Protein AF-A0A0D3V940-F1 (afdb_monomer_lite)

Structure (mmCIF, N/CA/C/O backbone):
data_AF-A0A0D3V940-F1
#
_entry.id   AF-A0A0D3V940-F1
#
loop_
_atom_site.group_PDB
_atom_site.id
_atom_site.type_symbol
_atom_site.label_atom_id
_atom_site.label_alt_id
_atom_site.label_comp_id
_atom_site.label_asym_id
_atom_site.label_entity_id
_atom_site.label_seq_id
_atom_site.pdbx_PDB_ins_code
_atom_site.Cartn_x
_atom_site.Cartn_y
_atom_site.Cartn_z
_atom_site.occupancy
_atom_site.B_iso_or_equiv
_atom_site.auth_seq_id
_atom_site.auth_comp_id
_atom_site.auth_asym_id
_atom_site.auth_atom_id
_atom_site.pdbx_PDB_model_num
ATOM 1 N N . MET A 1 1 ? -12.226 1.067 2.065 1.00 78.12 1 MET A N 1
ATOM 2 C CA . MET A 1 1 ? -11.073 1.556 1.277 1.00 78.12 1 MET A CA 1
ATOM 3 C C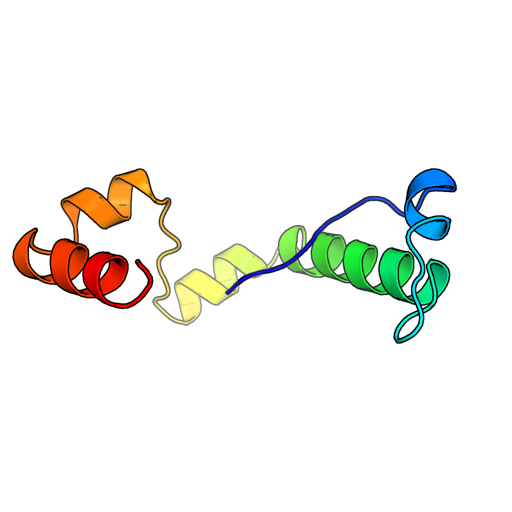 . MET A 1 1 ? -10.325 0.339 0.768 1.00 78.12 1 MET A C 1
ATOM 5 O O . MET A 1 1 ? -10.179 -0.599 1.539 1.00 78.12 1 MET A O 1
ATOM 9 N N . ILE A 1 2 ? -9.931 0.329 -0.504 1.00 89.50 2 ILE A N 1
ATOM 10 C CA . ILE A 1 2 ? -9.168 -0.760 -1.129 1.00 89.50 2 ILE A CA 1
ATOM 11 C C . ILE A 1 2 ? -7.834 -0.162 -1.575 1.00 89.50 2 ILE A C 1
ATOM 13 O O . ILE A 1 2 ? -7.822 0.916 -2.163 1.00 89.50 2 ILE A O 1
ATOM 17 N N . THR A 1 3 ? -6.735 -0.840 -1.265 1.00 93.56 3 THR A N 1
ATOM 18 C CA . THR A 1 3 ? -5.359 -0.442 -1.603 1.00 93.56 3 THR A CA 1
ATOM 19 C C . THR A 1 3 ? -4.570 -1.675 -2.020 1.00 93.56 3 THR A C 1
ATOM 21 O O . THR A 1 3 ? -4.979 -2.792 -1.694 1.00 93.56 3 THR A O 1
ATOM 24 N N . HIS A 1 4 ? -3.425 -1.491 -2.671 1.00 95.94 4 HIS A N 1
ATOM 25 C CA . HIS A 1 4 ? -2.633 -2.585 -3.236 1.00 95.94 4 HIS A CA 1
ATOM 26 C C . HIS A 1 4 ? -1.165 -2.519 -2.780 1.00 95.94 4 HIS A C 1
ATOM 28 O O . HIS A 1 4 ? -0.276 -2.439 -3.625 1.00 95.94 4 HIS A O 1
ATOM 34 N N . PRO A 1 5 ? -0.873 -2.547 -1.464 1.00 96.06 5 PRO A N 1
ATOM 35 C CA . PRO A 1 5 ? 0.497 -2.458 -0.972 1.00 96.06 5 PRO A CA 1
ATOM 36 C C . PRO A 1 5 ? 1.350 -3.607 -1.516 1.00 96.06 5 PRO A C 1
ATOM 38 O O . PRO A 1 5 ? 1.000 -4.777 -1.366 1.00 96.06 5 PRO A O 1
ATOM 41 N N . ALA A 1 6 ? 2.474 -3.270 -2.145 1.00 95.94 6 ALA A N 1
ATOM 42 C CA . ALA A 1 6 ? 3.431 -4.246 -2.650 1.00 95.94 6 ALA A CA 1
ATOM 43 C C . ALA A 1 6 ? 4.836 -3.644 -2.742 1.00 95.94 6 ALA A C 1
ATOM 45 O O . ALA A 1 6 ? 4.993 -2.436 -2.918 1.00 95.94 6 ALA A O 1
ATOM 46 N N . ILE A 1 7 ? 5.846 -4.503 -2.606 1.00 95.44 7 ILE A N 1
ATOM 47 C CA . ILE A 1 7 ? 7.258 -4.124 -2.707 1.00 95.44 7 ILE A CA 1
ATOM 48 C C . ILE A 1 7 ? 7.577 -3.765 -4.162 1.00 95.44 7 ILE A C 1
ATOM 50 O O . ILE A 1 7 ? 7.127 -4.446 -5.085 1.00 95.44 7 ILE A O 1
ATOM 54 N N . ASP A 1 8 ? 8.378 -2.718 -4.362 1.00 96.88 8 ASP A N 1
ATOM 55 C CA . ASP A 1 8 ? 8.967 -2.421 -5.665 1.00 96.88 8 ASP A CA 1
ATOM 56 C C . ASP A 1 8 ? 10.013 -3.487 -6.025 1.00 96.88 8 ASP A C 1
ATOM 58 O O . ASP A 1 8 ? 11.086 -3.566 -5.425 1.00 96.88 8 ASP A O 1
ATOM 62 N N . SER A 1 9 ? 9.671 -4.330 -6.995 1.00 97.25 9 SER A N 1
ATOM 63 C CA . SER A 1 9 ? 10.501 -5.419 -7.500 1.00 97.25 9 SER A CA 1
ATOM 64 C C . SER A 1 9 ? 10.469 -5.455 -9.026 1.00 97.25 9 SER A C 1
ATOM 66 O O . SER A 1 9 ? 9.595 -4.864 -9.662 1.00 97.25 9 SER A O 1
ATOM 68 N N . GLU A 1 10 ? 11.409 -6.180 -9.633 1.00 97.50 10 GLU A N 1
ATOM 69 C CA . GLU A 1 10 ? 11.408 -6.411 -11.082 1.00 97.50 10 GLU A CA 1
ATOM 70 C C . GLU A 1 10 ? 10.100 -7.063 -11.554 1.00 97.50 10 GLU A C 1
ATOM 72 O O . GLU A 1 10 ? 9.484 -6.586 -12.505 1.00 97.50 10 GLU A O 1
ATOM 77 N N . GLU A 1 11 ? 9.623 -8.079 -10.831 1.00 97.19 11 GLU A N 1
ATOM 78 C CA . GLU A 1 11 ? 8.343 -8.739 -11.102 1.00 97.19 11 GLU A CA 1
ATOM 79 C C . GLU A 1 11 ? 7.176 -7.744 -11.059 1.00 97.19 11 GLU A C 1
ATOM 81 O O . GLU A 1 11 ? 6.343 -7.720 -11.962 1.00 97.19 11 GLU A O 1
ATOM 86 N N . MET A 1 12 ? 7.144 -6.858 -10.058 1.00 96.31 12 MET A N 1
ATOM 87 C CA . MET A 1 12 ? 6.106 -5.834 -9.944 1.00 96.31 12 MET A CA 1
ATOM 88 C C . MET A 1 12 ? 6.137 -4.856 -11.124 1.00 96.31 12 MET A C 1
ATOM 90 O O . MET A 1 12 ? 5.093 -4.507 -11.679 1.00 96.31 12 MET A O 1
ATOM 94 N N . ARG A 1 13 ? 7.338 -4.440 -11.539 1.00 97.75 13 ARG A N 1
ATOM 95 C CA . ARG A 1 13 ? 7.544 -3.542 -12.683 1.00 97.75 13 ARG A CA 1
ATOM 96 C C . ARG A 1 13 ? 7.189 -4.186 -14.024 1.00 97.75 13 ARG A C 1
ATOM 98 O O . ARG A 1 13 ? 7.004 -3.458 -14.996 1.00 97.75 13 ARG A O 1
ATOM 105 N N . ALA A 1 14 ? 7.055 -5.509 -14.087 1.00 97.69 14 ALA A N 1
ATOM 106 C CA . ALA A 1 14 ? 6.594 -6.215 -15.279 1.00 97.69 14 ALA A CA 1
ATOM 107 C C . ALA A 1 14 ? 5.060 -6.199 -15.442 1.00 97.69 14 ALA A C 1
ATOM 109 O O . ALA A 1 14 ? 4.564 -6.487 -16.528 1.00 97.69 14 ALA A O 1
ATOM 110 N N . LEU A 1 15 ? 4.293 -5.813 -14.412 1.00 95.94 15 LEU A N 1
ATOM 111 C CA . LEU A 1 15 ? 2.819 -5.858 -14.413 1.00 95.94 15 LEU A CA 1
ATOM 112 C C . LEU A 1 15 ? 2.134 -4.682 -15.142 1.00 95.94 15 LEU A C 1
ATOM 114 O O . LEU A 1 15 ? 0.955 -4.411 -14.907 1.00 95.94 15 LEU A O 1
ATOM 118 N N . GLY A 1 16 ? 2.859 -3.956 -15.997 1.00 95.38 16 GLY A N 1
ATOM 119 C CA . GLY A 1 16 ? 2.309 -2.845 -16.777 1.00 95.38 16 GLY A CA 1
ATOM 120 C C . GLY A 1 16 ? 1.200 -3.270 -17.745 1.00 95.38 16 GLY A C 1
ATOM 121 O O . GLY A 1 16 ? 1.124 -4.423 -18.166 1.00 95.38 16 GLY A O 1
ATOM 122 N N . ASN A 1 17 ? 0.346 -2.323 -18.127 1.00 95.44 17 ASN A N 1
ATOM 123 C CA . ASN A 1 17 ? -0.720 -2.523 -19.111 1.00 95.44 17 ASN A CA 1
ATOM 124 C C . ASN A 1 17 ? -0.897 -1.279 -20.009 1.00 95.44 17 ASN A C 1
ATOM 126 O O . ASN A 1 17 ? -0.094 -0.349 -19.965 1.00 95.44 17 ASN A O 1
ATOM 130 N N . SER A 1 18 ? -1.942 -1.259 -20.843 1.00 97.12 18 SER A N 1
ATOM 131 C CA . SER A 1 18 ? -2.214 -0.168 -21.794 1.00 97.12 18 SER A CA 1
ATOM 132 C C . SER A 1 18 ? -2.539 1.188 -21.153 1.00 97.12 18 SER A C 1
ATOM 134 O O . SER A 1 18 ? -2.515 2.199 -21.849 1.00 97.12 18 SER A O 1
ATOM 136 N N . TYR A 1 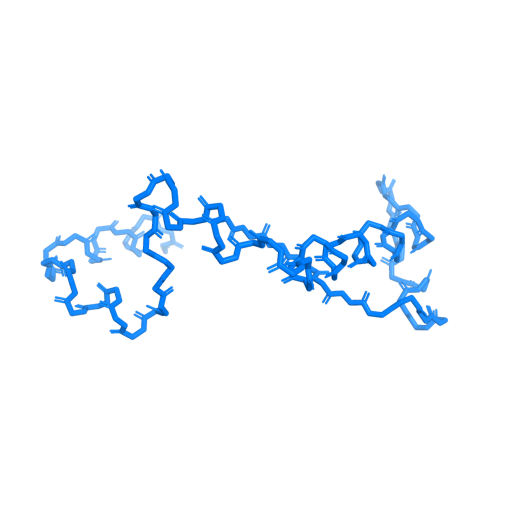19 ? -2.871 1.220 -19.861 1.00 96.69 19 TYR A N 1
ATOM 137 C CA . TYR A 1 19 ? -3.282 2.420 -19.126 1.00 96.69 19 TYR A CA 1
ATOM 138 C C . TYR A 1 19 ? -2.234 2.895 -18.115 1.00 96.69 19 TYR A C 1
ATOM 140 O O . TYR A 1 19 ? -2.147 4.092 -17.848 1.00 96.69 19 TYR A O 1
ATOM 148 N N . GLU A 1 20 ? -1.443 1.982 -17.551 1.00 96.62 20 GLU A N 1
ATOM 149 C CA . GLU A 1 20 ? -0.438 2.295 -16.534 1.00 96.62 20 GLU A CA 1
ATOM 150 C C . GLU A 1 20 ? 0.833 1.469 -16.758 1.00 96.62 20 GLU A C 1
ATOM 152 O O . GLU A 1 20 ? 0.786 0.250 -16.942 1.00 96.62 20 GLU A O 1
ATOM 157 N N . THR A 1 21 ? 1.992 2.129 -16.728 1.00 98.12 21 THR A N 1
ATOM 158 C CA . THR A 1 21 ? 3.281 1.433 -16.827 1.00 98.12 21 THR A CA 1
ATOM 159 C C . THR A 1 21 ? 3.560 0.639 -15.554 1.00 98.12 21 THR A C 1
ATOM 161 O O . THR A 1 21 ? 3.167 1.033 -14.457 1.00 98.12 21 THR A O 1
ATOM 164 N N . GLY A 1 22 ? 4.316 -0.454 -15.662 1.00 97.81 22 GLY A N 1
ATOM 165 C CA . GLY A 1 22 ? 4.649 -1.247 -14.480 1.00 97.81 22 GLY A CA 1
ATOM 166 C C . GLY A 1 22 ? 5.493 -0.484 -13.450 1.00 97.81 22 GLY A C 1
ATOM 167 O O . GLY A 1 22 ? 5.358 -0.723 -12.255 1.00 97.81 22 GLY A O 1
ATOM 168 N N . ILE A 1 23 ? 6.283 0.511 -13.876 1.00 98.06 23 ILE A N 1
ATOM 169 C CA . ILE A 1 23 ? 6.989 1.422 -12.960 1.00 98.06 23 ILE A CA 1
ATOM 170 C C . ILE A 1 23 ? 5.992 2.270 -12.161 1.00 98.06 23 ILE A C 1
ATOM 172 O O . ILE A 1 23 ? 6.119 2.369 -10.942 1.00 98.06 23 ILE A O 1
ATOM 176 N N . GLN A 1 24 ? 4.987 2.857 -12.818 1.00 97.88 24 GLN A N 1
ATOM 177 C CA . GLN A 1 24 ? 3.947 3.633 -12.131 1.00 97.88 24 GLN A CA 1
ATOM 178 C C . GLN A 1 24 ? 3.174 2.762 -11.134 1.00 97.88 24 GLN A C 1
ATOM 180 O O . GLN A 1 24 ? 3.015 3.170 -9.981 1.00 97.88 24 GLN A O 1
ATOM 185 N N . ILE A 1 25 ? 2.813 1.537 -11.534 1.00 97.19 25 ILE A N 1
ATOM 186 C CA . ILE A 1 25 ? 2.175 0.553 -10.651 1.00 97.19 25 ILE A CA 1
ATOM 187 C C . ILE A 1 25 ? 3.063 0.289 -9.429 1.00 97.19 25 ILE A C 1
ATOM 189 O O . ILE A 1 25 ? 2.614 0.466 -8.297 1.00 97.19 25 ILE A O 1
ATOM 193 N N . ALA A 1 26 ? 4.329 -0.086 -9.629 1.00 97.56 26 ALA A N 1
ATOM 194 C CA . ALA A 1 26 ? 5.253 -0.400 -8.539 1.00 97.56 26 ALA A CA 1
ATOM 195 C 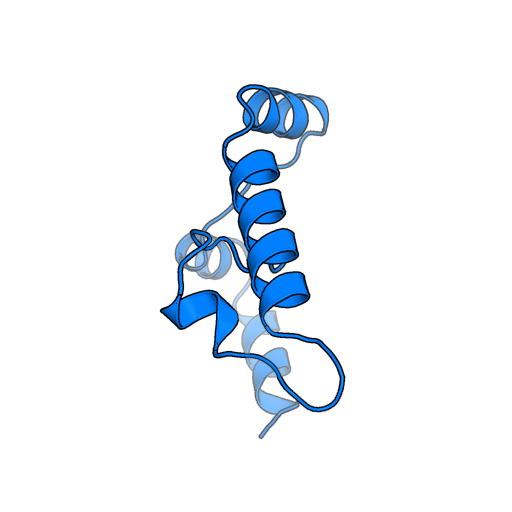C . ALA A 1 26 ? 5.449 0.784 -7.573 1.00 97.56 26 ALA A C 1
ATOM 197 O O . ALA A 1 26 ? 5.419 0.612 -6.349 1.00 97.56 26 ALA A O 1
ATOM 198 N N . MET A 1 27 ? 5.568 2.003 -8.109 1.00 96.88 27 MET A N 1
ATOM 199 C CA . MET A 1 27 ? 5.664 3.227 -7.311 1.00 96.88 27 MET A CA 1
ATOM 200 C C . MET A 1 27 ? 4.399 3.479 -6.486 1.00 96.88 27 MET A C 1
ATOM 202 O O . MET A 1 27 ? 4.494 3.804 -5.302 1.00 96.88 27 MET A O 1
ATOM 206 N N . ASN A 1 28 ? 3.216 3.340 -7.085 1.00 96.19 28 ASN A N 1
ATOM 207 C CA . ASN A 1 28 ? 1.947 3.569 -6.395 1.00 96.19 28 ASN A CA 1
ATOM 208 C C . ASN A 1 28 ? 1.730 2.545 -5.273 1.00 96.19 28 ASN A C 1
ATOM 210 O O . ASN A 1 28 ? 1.409 2.921 -4.146 1.00 96.19 28 ASN A O 1
ATOM 214 N N . ARG A 1 29 ? 2.032 1.271 -5.529 1.00 96.88 29 ARG A N 1
ATOM 215 C CA . ARG A 1 29 ? 1.940 0.200 -4.525 1.00 96.88 29 ARG A CA 1
ATOM 216 C C . ARG A 1 29 ? 2.946 0.354 -3.380 1.00 96.88 29 ARG A C 1
ATOM 218 O O . ARG A 1 29 ? 2.632 0.031 -2.235 1.00 96.88 29 ARG A O 1
ATOM 225 N N . SER A 1 30 ? 4.122 0.915 -3.656 1.00 97.06 30 SER A N 1
ATOM 226 C CA . SER A 1 30 ? 5.096 1.256 -2.610 1.00 97.06 30 SER A CA 1
ATOM 227 C C . SER A 1 30 ? 4.610 2.405 -1.723 1.00 97.06 30 SER A C 1
ATOM 229 O O . SER A 1 30 ? 4.826 2.388 -0.512 1.00 97.06 30 SER A O 1
ATOM 231 N N . LYS A 1 31 ? 3.904 3.394 -2.289 1.00 96.38 31 LYS A N 1
ATOM 232 C CA . LYS A 1 31 ? 3.277 4.470 -1.499 1.00 96.38 31 LYS A CA 1
ATOM 233 C C . LYS A 1 31 ? 2.169 3.943 -0.592 1.00 96.38 31 LYS A C 1
ATOM 235 O O . LYS A 1 31 ? 2.053 4.425 0.531 1.00 96.38 31 LYS A O 1
ATOM 240 N N . ASP A 1 32 ? 1.408 2.943 -1.038 1.00 96.81 32 ASP A N 1
ATOM 241 C CA . ASP A 1 32 ? 0.422 2.274 -0.185 1.00 96.81 32 ASP A CA 1
ATOM 242 C C . ASP A 1 32 ? 1.098 1.635 1.036 1.00 96.81 32 ASP A C 1
ATOM 244 O O . ASP A 1 32 ? 0.605 1.803 2.151 1.00 96.81 32 ASP A O 1
ATOM 248 N N . ILE A 1 33 ? 2.255 0.974 0.867 1.00 96.31 33 ILE A N 1
ATOM 249 C CA . ILE A 1 33 ? 3.039 0.473 2.012 1.00 96.31 33 ILE A CA 1
ATOM 250 C C . ILE A 1 33 ? 3.365 1.618 2.965 1.00 96.31 33 ILE A C 1
ATOM 252 O O . ILE A 1 33 ? 3.062 1.507 4.148 1.00 96.31 33 ILE A O 1
ATOM 256 N N . LEU A 1 34 ? 3.931 2.718 2.458 1.00 95.00 34 LEU A N 1
ATOM 257 C CA . LEU A 1 34 ? 4.332 3.857 3.290 1.00 95.00 34 LEU A CA 1
ATOM 258 C C . LEU A 1 34 ? 3.159 4.457 4.066 1.00 95.00 34 LEU A C 1
ATOM 260 O O . LEU A 1 34 ? 3.317 4.782 5.241 1.00 95.00 34 LEU A O 1
ATOM 264 N N . LEU A 1 35 ? 1.992 4.590 3.429 1.00 93.94 35 LEU A N 1
ATOM 265 C CA . LEU A 1 35 ? 0.776 5.065 4.082 1.00 93.94 35 LEU A CA 1
ATOM 266 C C . LEU A 1 35 ? 0.386 4.133 5.231 1.00 93.94 35 LEU A C 1
ATOM 268 O O . LEU A 1 35 ? 0.196 4.588 6.356 1.00 93.94 35 LEU A O 1
ATOM 272 N N . TRP A 1 36 ? 0.282 2.834 4.957 1.00 92.25 36 TRP A N 1
ATOM 273 C CA . TRP A 1 36 ? -0.219 1.859 5.923 1.00 92.25 36 TRP A CA 1
ATOM 274 C C . TRP A 1 36 ? 0.763 1.534 7.042 1.00 92.25 36 TRP A C 1
ATOM 276 O O . TRP A 1 36 ? 0.338 1.245 8.159 1.00 92.25 36 TRP A O 1
ATOM 286 N N . SER A 1 37 ? 2.063 1.624 6.770 1.00 93.81 37 SER A N 1
ATOM 287 C CA . SER A 1 37 ? 3.115 1.472 7.773 1.00 93.81 37 SER A CA 1
ATOM 288 C C . SER A 1 37 ? 3.395 2.762 8.540 1.00 93.81 37 SER A C 1
ATOM 290 O O . SER A 1 37 ? 4.262 2.768 9.414 1.00 93.81 37 SER A O 1
ATOM 292 N N . HIS A 1 38 ? 2.731 3.874 8.206 1.00 95.75 38 HIS A N 1
ATOM 293 C CA . HIS A 1 38 ? 3.014 5.142 8.857 1.00 95.75 38 HIS A CA 1
ATOM 294 C C . HIS A 1 38 ? 2.643 5.057 10.351 1.00 95.75 38 HIS A C 1
ATOM 296 O O . HIS A 1 38 ? 1.498 4.736 10.686 1.00 95.75 38 HIS A O 1
ATOM 302 N N . PRO A 1 39 ? 3.563 5.394 11.276 1.00 94.69 39 PRO A N 1
ATOM 303 C CA . PRO A 1 39 ? 3.383 5.144 12.712 1.00 94.69 39 PRO A CA 1
ATOM 304 C C . PRO A 1 39 ? 2.161 5.855 13.310 1.00 94.69 39 PRO A C 1
ATOM 306 O O . PRO A 1 39 ? 1.562 5.381 14.272 1.00 94.69 39 PRO A O 1
ATOM 309 N N . ASN A 1 40 ? 1.741 6.968 12.705 1.00 94.94 40 ASN A N 1
ATOM 310 C CA . ASN A 1 40 ? 0.605 7.758 13.186 1.00 94.94 40 ASN A CA 1
ATOM 311 C C . ASN A 1 40 ? -0.767 7.280 12.679 1.00 94.94 40 ASN A C 1
ATOM 313 O O . ASN A 1 40 ? -1.775 7.867 13.070 1.00 94.94 40 ASN A O 1
ATOM 317 N N . MET A 1 41 ? -0.850 6.245 11.834 1.00 92.50 41 MET A N 1
ATOM 318 C CA . MET A 1 41 ? -2.139 5.811 11.267 1.00 92.50 41 MET A CA 1
ATOM 319 C C . MET A 1 41 ? -3.151 5.412 12.340 1.00 92.50 41 MET A C 1
ATOM 321 O O . MET A 1 41 ? -4.313 5.815 12.281 1.00 92.50 41 MET A O 1
ATOM 325 N N . LEU A 1 42 ? -2.703 4.678 13.361 1.00 91.19 42 LEU A N 1
ATOM 326 C CA . LEU A 1 42 ? -3.567 4.270 14.467 1.00 91.19 42 LEU A CA 1
ATOM 327 C C . LEU A 1 42 ? -4.077 5.476 15.269 1.00 91.19 42 LEU A C 1
ATOM 329 O O . LEU A 1 42 ? -5.254 5.539 15.622 1.00 91.19 42 LEU A O 1
ATOM 333 N N . ALA A 1 43 ? -3.205 6.455 15.521 1.00 94.25 43 ALA A N 1
ATOM 334 C CA . ALA A 1 43 ? -3.577 7.685 16.212 1.00 94.25 43 ALA A CA 1
ATOM 335 C C . ALA A 1 43 ? -4.619 8.483 15.414 1.00 94.25 43 ALA A C 1
ATOM 337 O O . ALA A 1 43 ? -5.592 8.967 15.991 1.00 94.25 43 ALA A O 1
ATOM 338 N N . GLU A 1 44 ? -4.470 8.564 14.089 1.00 95.19 44 GLU A N 1
ATOM 339 C CA . GLU A 1 44 ? -5.439 9.237 13.221 1.00 95.19 44 GLU A CA 1
ATOM 340 C C . GLU A 1 44 ? -6.803 8.539 13.195 1.00 95.19 44 GLU A C 1
ATOM 342 O O . GLU A 1 44 ? -7.832 9.220 13.225 1.00 95.19 44 GLU A O 1
ATOM 347 N N . TYR A 1 45 ? -6.841 7.204 13.194 1.00 94.50 45 TYR A N 1
ATOM 348 C CA . TYR A 1 45 ? -8.101 6.465 13.307 1.00 94.50 45 TYR A CA 1
ATOM 349 C C . TYR A 1 45 ? -8.804 6.718 14.632 1.00 94.50 45 TYR A C 1
ATOM 351 O O . TYR A 1 45 ? -9.985 7.074 14.632 1.00 94.50 45 TYR A O 1
ATOM 359 N N . ASN A 1 46 ? -8.065 6.656 15.739 1.00 94.38 46 ASN A N 1
ATOM 360 C CA . ASN A 1 46 ? -8.611 6.945 17.062 1.00 94.38 46 ASN A CA 1
ATOM 361 C C . ASN A 1 46 ? -9.134 8.383 17.154 1.00 94.38 46 ASN A C 1
ATOM 363 O O . ASN A 1 46 ? -10.263 8.604 17.588 1.00 94.38 46 ASN A O 1
ATOM 367 N N . ARG A 1 47 ? -8.357 9.362 16.671 1.00 97.31 47 ARG A N 1
ATOM 368 C CA . ARG A 1 47 ? -8.741 10.782 16.666 1.00 97.31 47 ARG A CA 1
ATOM 369 C C . ARG A 1 47 ? -10.027 11.040 15.881 1.00 97.31 47 ARG A C 1
ATOM 371 O O . ARG A 1 47 ? -10.790 11.935 16.232 1.00 97.31 47 ARG A O 1
ATOM 378 N N . ARG A 1 48 ? -10.262 10.279 14.810 1.00 96.56 48 ARG A N 1
ATOM 379 C CA . ARG A 1 48 ? -11.445 10.406 13.944 1.00 96.56 48 ARG A CA 1
ATOM 380 C C . ARG A 1 48 ? -12.610 9.505 14.365 1.00 96.56 48 ARG A C 1
ATOM 382 O O . ARG A 1 48 ? -13.643 9.538 13.704 1.00 96.56 48 ARG A O 1
ATOM 389 N N . GLY A 1 49 ? -12.456 8.697 15.417 1.00 96.19 49 GLY A N 1
ATOM 390 C CA . GLY A 1 49 ? -13.469 7.723 15.835 1.00 96.19 49 GLY A CA 1
ATOM 391 C C . GLY A 1 49 ? -13.701 6.603 14.813 1.00 96.19 49 GLY A C 1
ATOM 392 O O . GLY A 1 49 ? -14.778 6.013 14.775 1.00 96.19 49 GLY A O 1
ATOM 393 N N . ILE A 1 50 ? -12.715 6.321 13.957 1.00 93.56 50 ILE A N 1
ATOM 394 C CA . ILE A 1 50 ? -12.794 5.264 12.947 1.00 93.56 50 ILE A CA 1
ATOM 395 C C . ILE A 1 50 ? -12.275 3.970 13.571 1.00 93.56 50 ILE A C 1
ATOM 397 O O . ILE A 1 50 ? -11.117 3.895 13.975 1.00 93.56 50 ILE A O 1
ATOM 401 N N . ARG A 1 51 ? -13.113 2.930 13.601 1.00 91.38 51 ARG A N 1
ATOM 402 C CA . ARG A 1 51 ? -12.708 1.582 14.013 1.00 91.38 51 ARG A CA 1
ATOM 403 C C . ARG A 1 51 ? -12.470 0.716 12.772 1.00 91.38 51 ARG A C 1
ATOM 405 O O . ARG A 1 51 ? -13.448 0.377 12.105 1.00 91.38 51 ARG A O 1
ATOM 412 N N . PRO A 1 52 ? -11.218 0.356 12.434 1.00 88.81 52 PRO A N 1
ATOM 413 C CA . PRO A 1 52 ? -10.976 -0.636 11.396 1.00 88.81 52 PRO A CA 1
ATOM 414 C C . PRO A 1 52 ? -11.553 -1.984 11.840 1.00 88.81 52 PRO A C 1
ATOM 416 O O . PRO A 1 52 ? -11.458 -2.347 13.012 1.00 88.81 52 PRO A O 1
ATOM 419 N N . ILE A 1 53 ? -12.165 -2.702 10.901 1.00 90.19 53 ILE A N 1
ATOM 420 C CA . ILE A 1 53 ? -12.749 -4.023 11.134 1.00 90.19 53 ILE A CA 1
ATOM 421 C C . ILE A 1 53 ? -12.262 -4.993 10.071 1.00 90.19 53 ILE A C 1
ATOM 423 O O . ILE A 1 53 ? -12.030 -4.610 8.920 1.00 90.19 53 ILE A O 1
ATOM 427 N N . ARG A 1 54 ? -12.150 -6.257 10.452 1.00 89.94 54 ARG A N 1
ATOM 428 C CA . ARG A 1 54 ? -11.982 -7.369 9.521 1.00 89.94 54 ARG A CA 1
ATOM 429 C C . ARG A 1 54 ? -13.343 -7.832 8.989 1.00 89.94 54 ARG A C 1
ATOM 431 O O . ARG A 1 54 ? -14.395 -7.512 9.543 1.00 89.94 54 ARG A O 1
ATOM 438 N N . TYR A 1 55 ? -13.333 -8.612 7.911 1.00 86.31 55 TYR A N 1
ATOM 439 C CA . TYR A 1 55 ? -14.571 -9.102 7.295 1.00 86.31 55 TYR A CA 1
ATOM 440 C C . TYR A 1 55 ? -15.390 -10.018 8.214 1.00 86.31 55 TYR A C 1
ATOM 442 O O . TYR A 1 55 ? -16.617 -9.953 8.190 1.00 86.31 55 TYR A O 1
ATOM 450 N N . ASP A 1 56 ? -14.746 -10.822 9.060 1.00 89.00 56 ASP A N 1
ATOM 451 C CA . ASP A 1 56 ? -15.427 -11.674 10.042 1.00 89.00 56 ASP A CA 1
ATOM 452 C C . ASP A 1 56 ? -16.192 -10.853 11.093 1.00 89.00 56 ASP A C 1
ATOM 454 O O . ASP A 1 56 ? -17.306 -11.210 11.474 1.00 89.00 56 ASP A O 1
ATOM 458 N N . GLU A 1 57 ? -15.661 -9.697 11.492 1.00 87.44 57 GLU A N 1
ATOM 459 C CA . GLU A 1 57 ? -16.360 -8.767 12.385 1.00 87.44 57 GLU A CA 1
ATOM 460 C C . GLU A 1 57 ? -17.557 -8.089 11.699 1.00 87.44 57 GLU A C 1
AT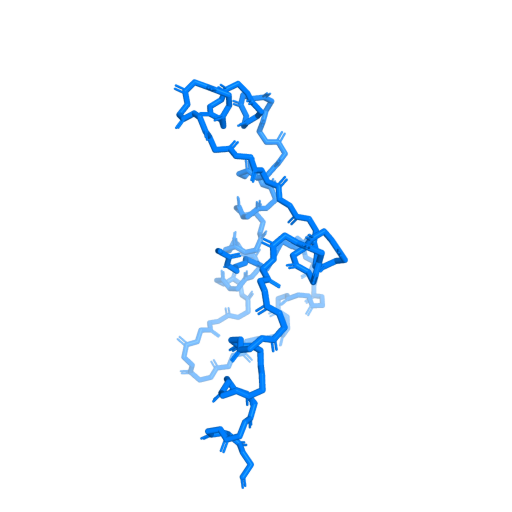OM 462 O O . GLU A 1 57 ? -18.573 -7.805 12.343 1.00 87.44 57 GLU A O 1
ATOM 467 N N . ALA A 1 58 ? -17.468 -7.831 10.389 1.00 84.50 58 ALA A N 1
ATOM 468 C CA . ALA A 1 58 ? -18.542 -7.196 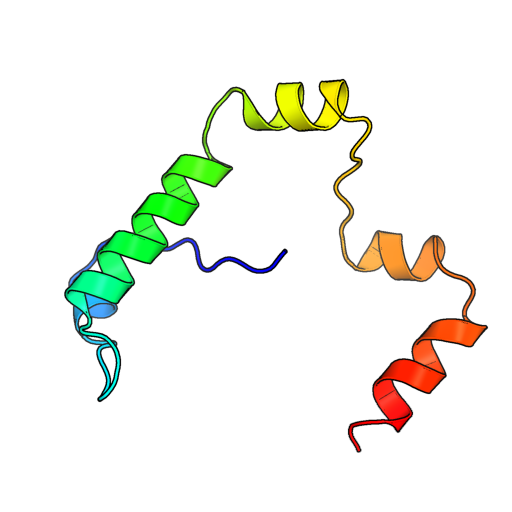9.626 1.00 84.50 58 ALA A CA 1
ATOM 469 C C . ALA A 1 58 ? -19.801 -8.078 9.556 1.00 84.50 58 ALA A C 1
ATOM 471 O O . ALA A 1 58 ? -20.911 -7.568 9.702 1.00 84.50 58 ALA A O 1
ATOM 472 N N . VAL A 1 59 ? -19.632 -9.398 9.408 1.00 78.44 59 VAL A N 1
ATOM 473 C CA . VAL A 1 59 ? -20.742 -10.373 9.365 1.00 78.44 59 VAL A CA 1
ATOM 474 C C . VAL A 1 59 ? -21.535 -10.399 10.677 1.00 78.44 59 VAL A C 1
ATOM 476 O O . VAL A 1 59 ? -22.738 -10.649 10.665 1.00 78.44 59 VAL A O 1
ATOM 479 N N . ILE A 1 60 ? -20.876 -10.119 11.803 1.00 66.81 60 ILE A N 1
ATOM 480 C CA . ILE A 1 60 ? -21.498 -10.086 13.135 1.00 66.81 60 ILE A CA 1
ATOM 481 C C . ILE A 1 60 ? -22.167 -8.730 13.396 1.00 66.81 60 ILE A C 1
ATOM 483 O O . ILE A 1 60 ? -23.221 -8.660 14.025 1.00 66.81 60 ILE A O 1
ATOM 487 N N . THR A 1 61 ? -21.553 -7.646 12.918 1.00 58.34 61 THR A N 1
ATOM 488 C CA . THR A 1 61 ? -21.972 -6.271 13.238 1.00 58.34 61 THR A CA 1
ATOM 489 C C . THR A 1 61 ? -23.153 -5.798 12.383 1.00 58.34 61 THR A C 1
ATOM 491 O O . THR A 1 61 ? -23.902 -4.914 12.796 1.00 58.34 61 THR A O 1
ATOM 494 N N . ILE A 1 62 ? -23.341 -6.372 11.192 1.00 61.12 62 ILE A N 1
ATOM 495 C CA . ILE A 1 62 ? -24.384 -5.963 10.251 1.00 61.12 62 ILE A CA 1
ATOM 496 C C . ILE A 1 62 ? -25.525 -6.997 10.276 1.00 61.12 62 ILE A C 1
ATOM 498 O O . ILE A 1 62 ? -25.276 -8.176 10.024 1.00 61.12 62 ILE A O 1
ATOM 502 N N . PRO A 1 63 ? -26.790 -6.601 10.535 1.00 56.44 63 PRO A N 1
ATOM 503 C CA . PRO A 1 63 ? -27.917 -7.527 10.516 1.00 56.44 63 PRO A CA 1
ATOM 504 C C . PRO A 1 63 ? -27.998 -8.288 9.187 1.00 56.44 63 PRO A C 1
ATOM 506 O O . PRO A 1 63 ? -27.981 -7.688 8.113 1.00 56.44 63 PRO A O 1
ATOM 509 N N . ARG A 1 64 ? -28.160 -9.614 9.274 1.00 55.03 64 ARG A N 1
ATOM 510 C CA . ARG A 1 64 ? -28.174 -10.591 8.162 1.00 55.03 64 ARG A CA 1
ATOM 511 C C . ARG A 1 64 ? -29.089 -10.222 6.977 1.00 55.03 64 ARG A C 1
ATOM 513 O O . ARG A 1 64 ? -28.885 -10.713 5.874 1.00 55.03 64 ARG A O 1
ATOM 520 N N . LEU A 1 65 ? -30.068 -9.339 7.189 1.00 51.44 65 LEU A N 1
ATOM 521 C CA . LEU A 1 65 ? -31.003 -8.833 6.178 1.00 51.44 65 LEU A CA 1
ATOM 522 C C . LEU A 1 65 ? -30.364 -7.930 5.099 1.00 51.44 65 LEU A C 1
ATOM 524 O O . LEU A 1 65 ? -30.997 -7.724 4.066 1.00 51.44 65 LEU A O 1
ATOM 528 N N . SER A 1 66 ? -29.148 -7.399 5.286 1.00 55.56 66 SER A N 1
ATOM 529 C CA . SER A 1 66 ? -28.513 -6.507 4.293 1.00 55.56 66 SER A CA 1
ATOM 530 C C . SER A 1 66 ? -27.485 -7.180 3.372 1.00 55.56 66 SER A C 1
ATOM 532 O O . SER A 1 66 ? -27.201 -6.643 2.304 1.00 55.56 66 SER A O 1
ATOM 534 N N . LEU A 1 67 ? -26.945 -8.349 3.741 1.00 51.44 67 LEU A N 1
ATOM 535 C CA . LEU A 1 67 ? -25.902 -9.028 2.958 1.00 51.44 67 LEU A CA 1
ATOM 536 C C . LEU A 1 67 ? -26.460 -9.760 1.730 1.00 51.44 67 LEU A C 1
ATOM 538 O O . LEU A 1 67 ? -25.818 -9.745 0.684 1.00 51.44 67 LEU A O 1
ATOM 542 N N . ASN A 1 68 ? -27.664 -10.337 1.818 1.00 52.25 68 ASN A N 1
ATOM 543 C CA . ASN A 1 68 ? -28.265 -11.062 0.690 1.00 52.25 68 ASN A CA 1
ATOM 544 C C . ASN A 1 68 ? -28.573 -10.129 -0.495 1.00 52.25 68 ASN A C 1
ATOM 546 O O . ASN A 1 68 ? -28.220 -10.439 -1.623 1.00 52.25 68 ASN A O 1
ATOM 550 N N . LYS A 1 69 ? -29.082 -8.913 -0.239 1.00 51.75 69 LYS A N 1
ATOM 551 C CA . LYS A 1 69 ? -29.343 -7.929 -1.308 1.00 51.75 69 LYS A CA 1
ATOM 552 C C . LYS A 1 69 ? -28.091 -7.4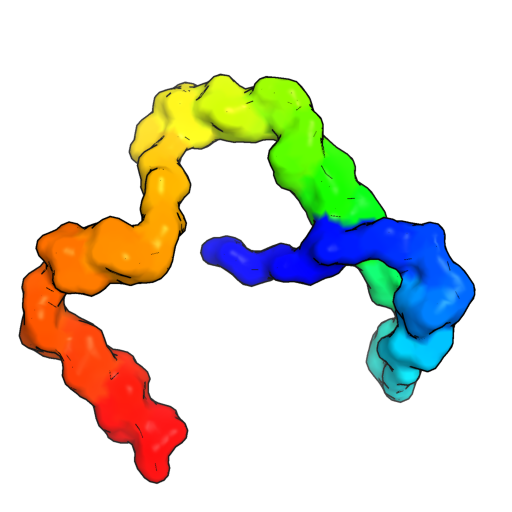93 -2.076 1.00 51.75 69 LYS A C 1
ATOM 554 O O . LYS A 1 69 ? -28.208 -7.097 -3.231 1.00 51.75 69 LYS A O 1
ATOM 559 N N . PHE A 1 70 ? -26.915 -7.509 -1.445 1.00 52.34 70 PHE A N 1
ATOM 560 C CA . PHE A 1 70 ? -25.684 -7.061 -2.096 1.00 52.34 70 PHE A CA 1
ATOM 561 C C . PHE A 1 70 ? -25.204 -8.065 -3.151 1.00 52.34 70 PHE A C 1
ATOM 563 O O . PHE A 1 70 ? -24.833 -7.649 -4.242 1.00 52.34 70 PHE A O 1
ATOM 570 N N . TRP A 1 71 ? -25.258 -9.368 -2.860 1.00 48.84 71 TRP A N 1
ATOM 571 C CA . TRP A 1 71 ? -24.800 -10.407 -3.790 1.00 48.84 71 TRP A CA 1
ATOM 572 C C . TRP A 1 71 ? -25.827 -10.743 -4.878 1.00 48.84 71 TRP A C 1
ATOM 574 O O . TRP A 1 71 ? -25.422 -11.011 -6.003 1.00 48.84 71 TRP A O 1
ATOM 584 N N . ASP A 1 72 ? -27.125 -10.597 -4.595 1.00 54.56 72 ASP A N 1
ATOM 585 C CA . ASP A 1 72 ? -28.202 -10.799 -5.581 1.00 54.56 72 ASP A CA 1
ATOM 586 C C . ASP A 1 72 ? -28.191 -9.764 -6.729 1.00 54.56 72 ASP A C 1
ATOM 588 O O . ASP A 1 72 ? -28.887 -9.930 -7.725 1.00 54.56 72 ASP A O 1
ATOM 592 N N . THR A 1 73 ? -27.426 -8.672 -6.604 1.00 51.75 73 THR A N 1
ATOM 593 C CA . THR A 1 73 ? -27.351 -7.612 -7.630 1.00 51.75 73 THR A CA 1
ATOM 594 C C . THR A 1 73 ? -26.252 -7.874 -8.676 1.00 51.75 73 THR A C 1
ATOM 596 O O . THR A 1 73 ? -26.209 -7.195 -9.700 1.00 51.75 73 THR A O 1
ATOM 599 N N . TYR A 1 74 ? -25.356 -8.841 -8.440 1.00 49.59 74 TYR A N 1
ATOM 600 C CA . TYR A 1 74 ? -24.171 -9.088 -9.280 1.00 49.59 74 TYR A CA 1
ATOM 601 C C . TYR A 1 74 ? -24.040 -10.543 -9.775 1.00 49.59 74 TYR A C 1
ATOM 603 O O . TYR A 1 74 ? -22.973 -10.924 -10.259 1.00 49.59 74 TYR A O 1
ATOM 611 N N . THR A 1 75 ? -25.113 -11.334 -9.680 1.00 47.31 75 THR A N 1
ATOM 612 C CA . THR A 1 75 ? -25.307 -12.618 -10.386 1.00 47.31 75 THR A CA 1
ATOM 613 C C . THR A 1 75 ? -26.469 -12.506 -11.353 1.00 47.31 75 THR A C 1
ATOM 615 O O . THR A 1 75 ? -26.339 -13.012 -12.486 1.00 47.31 75 THR A O 1
#

Secondary structure (DSSP, 8-state):
---------HHHHT---SSS-HHHHHHHHHHHHHHHT-TTHHHHHHHTT-----HHHHHHHS-TTTHHHHHTT--

Sequence (75 aa):
MITHPAIDSEEMRALGNSYETGIQIAMNRSKDILLWSHPNMLAEYNRRGIRPIRYDEAVITIPRLSLNKFWDTYT

pLDDT: mean 85.63, std 17.03, range [47.31, 98.12]

Foldseek 3Di:
DDAQADAQDPVQQVPDDPPGGSVRRNVRNPVVVCQVPPPCPVVVCVVVVHDDDDPVVVCVVDPPVPPVVVVVVPD

Radius of gyration: 17.46 Å; chains: 1; bounding box: 42×23×39 Å